Protein AF-A0A7U9RW96-F1 (afdb_monomer)

Solvent-accessible surface area (backbone atoms only — not comparable to full-atom values): 6595 Å² total; per-residue (Å²): 47,57,73,67,60,43,49,50,45,46,58,68,42,32,36,68,69,69,30,26,48,72,49,77,80,40,59,48,76,85,23,74,93,63,58,56,68,70,65,80,69,42,70,68,37,76,40,48,38,82,84,35,34,32,43,28,38,42,30,58,66,75,78,81,85,82,56,87,75,56,89,94,53,57,68,72,57,44,37,48,53,30,42,33,45,51,48,26,75,76,35,76,89,58,63,46,71,46,79,44,78,46,96,88,68,50,75,47,78,47,64,93

Secondary structure (DSSP, 8-state):
--HHHHIIIIIIIIITTTSSEEEEEEESTT-GGG--HHHHTSSSEEEE-TTSEEEEEEE-------S---TTS-HHHHHHHHHHHHHHHH-TTS---EEEE-TTS-EEEE--

Mean predicted aligned error: 4.28 Å

pLDDT: mean 88.79, std 8.29, range [64.12, 96.81]

Radius of gyration: 13.75 Å; Cα contacts (8 Å, |Δi|>4): 161; chains: 1; bounding box: 30×33×34 Å

Nearest PDB structures (foldseek):
  7xuz-assembly1_C  TM=4.238E-01  e=6.119E+00  Homo sapiens
  3p57-assembly1_D  TM=4.076E-01  e=6.955E+00  Homo sapiens

Foldseek 3Di:
DDPVVCCCPVVVPCVVVVQWAFDDKDQCVVQVVPPPPVQVPAADDFDDDPSRITGTGNHDQDDDQPDDDDPVDDPNVRSVQRSLVVCCVVPVPDWDWDWDADPVRDIDIDTD

Structure (mmCIF, N/CA/C/O backbone):
data_AF-A0A7U9RW96-F1
#
_entry.id   AF-A0A7U9RW96-F1
#
loop_
_atom_site.group_PDB
_atom_site.id
_atom_site.type_symbol
_atom_site.label_atom_id
_atom_site.label_alt_id
_atom_site.label_comp_id
_atom_site.label_asym_id
_atom_site.label_entity_id
_atom_site.label_seq_id
_atom_site.pdbx_PDB_ins_code
_atom_site.Cartn_x
_atom_site.Cartn_y
_atom_site.Cartn_z
_atom_site.occupancy
_atom_site.B_iso_or_equiv
_atom_site.auth_seq_id
_atom_site.auth_comp_id
_atom_site.auth_asym_id
_atom_site.auth_atom_id
_atom_site.pdbx_PDB_model_num
ATOM 1 N N . MET A 1 1 ? 0.395 -8.527 6.254 1.00 82.81 1 MET A N 1
ATOM 2 C CA . MET A 1 1 ? -0.044 -8.293 7.645 1.00 82.81 1 MET A CA 1
ATOM 3 C C . MET A 1 1 ? -0.717 -9.544 8.164 1.00 82.81 1 MET A C 1
ATOM 5 O O . MET A 1 1 ? -1.130 -10.379 7.361 1.00 82.81 1 MET A O 1
ATOM 9 N N . ASP A 1 2 ? -0.805 -9.680 9.482 1.00 82.12 2 ASP A N 1
ATOM 10 C CA . ASP A 1 2 ? -1.641 -10.697 10.109 1.00 82.12 2 ASP A CA 1
ATOM 11 C C . ASP A 1 2 ? -3.136 -10.323 10.007 1.00 82.12 2 ASP A C 1
ATOM 13 O O . ASP A 1 2 ? -3.513 -9.285 9.453 1.00 82.12 2 ASP A O 1
ATOM 17 N N . HIS A 1 3 ? -4.014 -11.193 10.506 1.00 78.38 3 HIS A N 1
ATOM 18 C CA . HIS A 1 3 ? -5.454 -10.982 10.374 1.00 78.38 3 HIS A CA 1
ATOM 19 C C . HIS A 1 3 ? -5.965 -9.801 11.217 1.00 78.38 3 HIS A C 1
ATOM 21 O O . HIS A 1 3 ? -6.862 -9.079 10.778 1.00 78.38 3 HIS A O 1
ATOM 27 N N . GLN A 1 4 ? -5.388 -9.579 12.401 1.00 82.31 4 GLN A N 1
ATOM 28 C CA . GLN A 1 4 ? -5.801 -8.494 13.290 1.00 82.31 4 GLN A CA 1
ATOM 29 C C . GLN A 1 4 ? -5.445 -7.126 12.695 1.00 82.31 4 GLN A C 1
ATOM 31 O O . GLN A 1 4 ? -6.324 -6.265 12.603 1.00 82.31 4 GLN A O 1
ATOM 36 N N . GLY A 1 5 ? -4.211 -6.954 12.207 1.00 83.62 5 GLY A N 1
ATOM 37 C CA . GLY A 1 5 ? -3.776 -5.730 11.534 1.00 83.62 5 GLY A CA 1
ATOM 38 C C . GLY A 1 5 ? -4.616 -5.427 10.292 1.00 83.62 5 GLY A C 1
ATOM 39 O O . GLY A 1 5 ? -4.979 -4.280 10.043 1.00 83.62 5 GLY A O 1
ATOM 40 N N . ILE A 1 6 ? -5.048 -6.458 9.557 1.00 86.38 6 ILE A N 1
ATOM 41 C CA . ILE A 1 6 ? -5.961 -6.287 8.417 1.00 86.38 6 ILE A CA 1
ATOM 42 C C . ILE A 1 6 ? -7.328 -5.771 8.841 1.00 86.38 6 ILE A C 1
ATOM 44 O O . ILE A 1 6 ? -7.840 -4.860 8.196 1.00 86.38 6 ILE A O 1
ATOM 48 N N . ILE A 1 7 ? -7.940 -6.333 9.885 1.00 85.00 7 ILE A N 1
ATOM 49 C CA . ILE A 1 7 ? -9.248 -5.855 10.355 1.00 85.00 7 ILE A CA 1
ATOM 50 C C . ILE A 1 7 ? -9.140 -4.385 10.761 1.00 85.00 7 ILE A C 1
ATOM 52 O O . ILE A 1 7 ? -9.980 -3.567 10.390 1.00 85.00 7 ILE A O 1
ATOM 56 N N . GLU A 1 8 ? -8.105 -4.024 11.511 1.00 88.06 8 GLU A N 1
ATOM 57 C CA . GLU A 1 8 ? -7.913 -2.643 11.943 1.00 88.06 8 GLU A CA 1
ATOM 58 C C . GLU A 1 8 ? -7.710 -1.704 10.757 1.00 88.06 8 GLU A C 1
ATOM 60 O O . GLU A 1 8 ? -8.383 -0.674 10.651 1.00 88.06 8 GLU A O 1
ATOM 65 N N . GLU A 1 9 ? -6.863 -2.097 9.818 1.00 90.81 9 GLU A N 1
ATOM 66 C CA . GLU A 1 9 ? -6.477 -1.226 8.728 1.00 90.81 9 GLU A CA 1
ATOM 67 C C . GLU A 1 9 ? -7.534 -1.138 7.623 1.00 90.81 9 GLU A C 1
ATOM 69 O O . GLU A 1 9 ? -7.887 -0.044 7.173 1.00 90.81 9 GLU A O 1
ATOM 74 N N . VAL A 1 10 ? -8.099 -2.269 7.204 1.00 92.38 10 VAL A N 1
ATOM 75 C CA . VAL A 1 10 ? -9.120 -2.316 6.153 1.00 92.38 10 VAL A CA 1
ATOM 76 C C . VAL A 1 10 ? -10.458 -1.822 6.682 1.00 92.38 10 VAL A C 1
ATOM 78 O O . VAL A 1 10 ? -11.057 -0.944 6.055 1.00 92.38 10 VAL A O 1
ATOM 81 N N . ASP A 1 11 ? -10.935 -2.333 7.820 1.00 89.56 11 ASP A N 1
ATOM 82 C CA . ASP A 1 11 ? -12.304 -2.051 8.262 1.00 89.56 11 ASP A CA 1
ATOM 83 C C . ASP A 1 11 ? -12.400 -0.705 8.969 1.00 89.56 11 ASP A C 1
ATOM 85 O O . ASP A 1 11 ? -13.294 0.094 8.672 1.00 89.56 11 ASP A O 1
ATOM 89 N N . LYS A 1 12 ? -11.477 -0.424 9.897 1.00 90.00 12 LYS A N 1
ATOM 90 C CA . LYS A 1 12 ? -11.589 0.764 10.754 1.00 90.00 12 LYS A CA 1
ATOM 91 C C . LYS A 1 12 ? -10.997 2.017 10.113 1.00 90.00 12 LYS A C 1
ATOM 93 O O . LYS A 1 12 ? -11.435 3.118 10.465 1.00 90.00 12 LYS A O 1
ATOM 98 N N . ARG A 1 13 ? -10.050 1.879 9.175 1.00 92.00 13 ARG A N 1
ATOM 99 C CA . ARG A 1 13 ? -9.384 3.014 8.516 1.00 92.00 13 ARG A CA 1
ATOM 100 C C . ARG A 1 13 ? -9.736 3.127 7.035 1.00 92.00 13 ARG A C 1
ATOM 102 O O . ARG A 1 13 ? -10.494 4.020 6.659 1.00 92.00 13 ARG A O 1
ATOM 109 N N . LEU A 1 14 ? -9.198 2.258 6.186 1.00 94.06 14 LEU A N 1
ATOM 110 C CA . LEU A 1 14 ? -9.235 2.430 4.732 1.00 94.06 14 LEU A CA 1
ATOM 111 C C . LEU A 1 14 ? -10.665 2.452 4.180 1.00 94.06 14 LEU A C 1
ATOM 113 O O . LEU A 1 14 ? -11.048 3.403 3.498 1.00 94.06 14 LEU A O 1
ATOM 117 N N . SER A 1 15 ? -11.483 1.456 4.520 1.00 93.12 15 SER A N 1
ATOM 118 C CA . SER A 1 15 ? -12.861 1.359 4.018 1.00 93.12 15 SER A CA 1
ATOM 119 C C . SER A 1 15 ? -13.753 2.443 4.616 1.00 93.12 15 SER A C 1
ATOM 121 O O . SER A 1 15 ? -14.521 3.083 3.896 1.00 93.12 15 SER A O 1
ATOM 123 N N . LYS A 1 16 ? -13.604 2.718 5.921 1.00 93.38 16 LYS A N 1
ATOM 124 C CA . LYS A 1 16 ? -14.356 3.768 6.627 1.00 93.38 16 LYS A CA 1
ATOM 125 C C . LYS A 1 16 ? -14.217 5.134 5.951 1.00 93.38 16 LYS A C 1
ATOM 127 O O . LYS A 1 16 ? -15.198 5.865 5.836 1.00 93.38 16 LYS A O 1
ATOM 132 N N . TYR A 1 17 ? -13.015 5.465 5.482 1.00 93.44 17 TYR A N 1
ATOM 133 C CA . TYR A 1 17 ? -12.729 6.733 4.808 1.00 93.44 17 TYR A CA 1
ATOM 134 C C . TYR A 1 17 ? -12.786 6.646 3.277 1.00 93.44 17 TYR A C 1
ATOM 136 O O . TYR A 1 17 ? -12.308 7.558 2.605 1.00 93.44 17 TYR A O 1
ATOM 144 N N . LYS A 1 18 ? -13.387 5.585 2.714 1.00 94.00 18 LYS A N 1
ATOM 145 C CA . LYS A 1 18 ? -13.543 5.386 1.260 1.00 94.00 18 LYS A CA 1
ATOM 146 C C . LYS A 1 18 ? -12.208 5.414 0.498 1.00 94.00 18 LYS A C 1
ATOM 148 O O . LYS A 1 18 ? -12.141 5.875 -0.637 1.00 94.00 18 LYS A O 1
ATOM 153 N N . ARG A 1 19 ? -11.140 4.932 1.138 1.00 94.94 19 ARG A N 1
ATOM 154 C CA . ARG A 1 19 ? -9.791 4.776 0.566 1.00 94.94 19 ARG A CA 1
ATOM 155 C C . ARG A 1 19 ? -9.502 3.362 0.085 1.00 94.94 19 ARG A C 1
ATOM 157 O O . ARG A 1 19 ? -8.401 3.101 -0.376 1.00 94.94 19 ARG A O 1
ATOM 164 N N . ALA A 1 20 ? -10.461 2.455 0.205 1.00 95.00 20 ALA A N 1
ATOM 165 C CA . ALA A 1 20 ? -10.393 1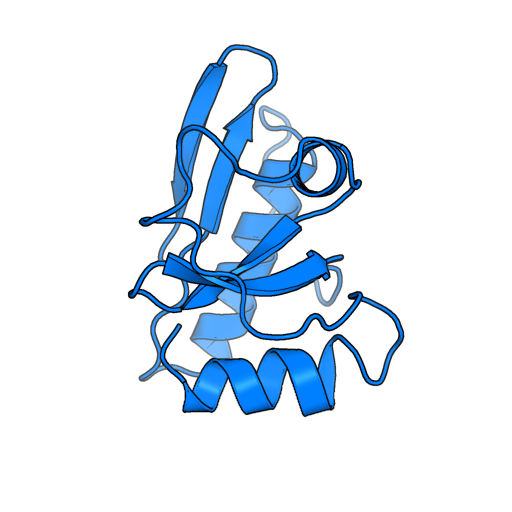.129 -0.378 1.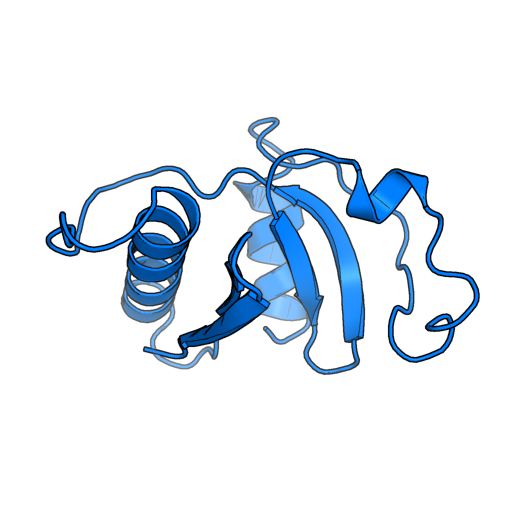00 95.00 20 ALA A CA 1
ATOM 166 C C . ALA A 1 20 ? -11.805 0.584 -0.600 1.00 95.00 20 ALA A C 1
ATOM 168 O O . ALA A 1 20 ? -12.738 0.942 0.127 1.00 95.00 20 ALA A O 1
ATOM 169 N N . PHE A 1 21 ? -11.941 -0.318 -1.568 1.00 92.62 21 PHE A N 1
ATOM 170 C CA . PHE A 1 21 ? -13.127 -1.148 -1.722 1.00 92.62 21 PHE A CA 1
ATOM 171 C C . PHE A 1 21 ? -12.891 -2.468 -0.995 1.00 92.62 21 PHE A C 1
ATOM 173 O O . PHE A 1 21 ? -12.100 -3.302 -1.441 1.00 92.62 21 PHE A O 1
ATOM 180 N N . LYS A 1 22 ? -13.568 -2.649 0.141 1.00 93.38 22 LYS A N 1
ATOM 181 C CA . LYS A 1 22 ? -13.576 -3.927 0.856 1.00 93.38 22 LYS A CA 1
ATOM 182 C C . LYS A 1 22 ? -14.237 -4.992 -0.015 1.00 93.38 22 LYS A C 1
ATOM 184 O O . LYS A 1 22 ? -15.293 -4.748 -0.598 1.00 93.38 22 LYS A O 1
ATOM 189 N N . VAL A 1 23 ? -13.629 -6.168 -0.066 1.00 90.12 23 VAL A N 1
ATOM 190 C CA . VAL A 1 23 ? -14.156 -7.332 -0.781 1.00 90.12 23 VAL A CA 1
ATOM 191 C C . VAL A 1 23 ? -14.362 -8.490 0.184 1.00 90.12 23 VAL A C 1
ATOM 193 O O . VAL A 1 23 ? -13.741 -8.556 1.247 1.00 90.12 23 VAL A O 1
ATOM 196 N N . GLU A 1 24 ? -15.232 -9.426 -0.189 1.00 87.06 24 GLU A N 1
ATOM 197 C CA . GLU A 1 24 ? -15.187 -10.750 0.424 1.00 87.06 24 GLU A CA 1
ATOM 198 C C . GLU A 1 24 ? -13.835 -11.400 0.126 1.00 87.06 24 GLU A C 1
ATOM 200 O O . GLU A 1 24 ? -13.263 -11.186 -0.940 1.00 87.06 24 GLU A O 1
ATOM 205 N N . LYS A 1 25 ? -13.322 -12.185 1.076 1.00 87.81 25 LYS A N 1
ATOM 206 C CA . LYS A 1 25 ? -11.988 -12.793 1.033 1.00 87.81 25 LYS A CA 1
ATOM 207 C C . LYS A 1 25 ? -11.702 -13.467 -0.320 1.00 87.81 25 LYS A C 1
ATOM 209 O O . LYS A 1 25 ? -12.311 -14.485 -0.650 1.00 87.81 25 LYS A O 1
ATOM 214 N N . ILE A 1 26 ? -10.709 -12.963 -1.056 1.00 87.81 26 ILE A N 1
ATOM 215 C CA . ILE A 1 26 ? -10.278 -13.528 -2.347 1.00 87.81 26 ILE A CA 1
ATOM 216 C C . ILE A 1 26 ? -8.921 -14.206 -2.173 1.00 87.81 26 ILE A C 1
ATOM 218 O O . ILE A 1 26 ? -7.918 -13.541 -1.941 1.00 87.81 26 ILE A O 1
ATOM 222 N N . SER A 1 27 ? -8.861 -15.532 -2.304 1.00 87.94 27 SER A N 1
ATOM 223 C CA . SER A 1 27 ? -7.584 -16.257 -2.275 1.00 87.94 27 SER A CA 1
ATOM 224 C C . SER A 1 27 ? -6.837 -16.062 -3.598 1.00 87.94 27 SER A C 1
ATOM 226 O O . SER A 1 27 ? -7.238 -16.624 -4.617 1.00 87.94 27 SER A O 1
ATOM 228 N N . LEU A 1 28 ? -5.766 -15.264 -3.582 1.00 81.62 28 LEU A N 1
ATOM 229 C CA . LEU A 1 28 ? -4.939 -14.977 -4.760 1.00 81.62 28 LEU A CA 1
ATOM 230 C C . LEU A 1 28 ? -4.040 -16.169 -5.108 1.00 81.62 28 LEU A C 1
ATOM 232 O O . LEU A 1 28 ? -3.928 -16.540 -6.272 1.00 81.62 28 LEU A O 1
ATOM 236 N N . ALA A 1 29 ? -3.468 -16.827 -4.094 1.00 74.12 29 ALA A N 1
ATOM 237 C CA . ALA A 1 29 ? -2.548 -17.952 -4.278 1.00 74.12 29 ALA A CA 1
ATOM 238 C C . ALA A 1 29 ? -3.190 -19.166 -4.975 1.00 74.12 29 ALA A C 1
ATOM 240 O O . ALA A 1 29 ? -2.517 -19.906 -5.684 1.00 74.12 29 ALA A O 1
ATOM 241 N N . ARG A 1 30 ? -4.499 -19.377 -4.792 1.00 69.31 30 ARG A N 1
ATOM 242 C CA . ARG A 1 30 ? -5.239 -20.509 -5.380 1.00 69.31 30 ARG A CA 1
ATOM 243 C C . ARG A 1 30 ? -5.892 -20.189 -6.721 1.00 69.31 30 ARG A C 1
ATOM 245 O O . ARG A 1 30 ? -6.516 -21.066 -7.306 1.00 69.31 30 ARG A O 1
ATOM 252 N N . LYS A 1 31 ? -5.794 -18.941 -7.179 1.00 66.88 31 LYS A N 1
ATOM 253 C CA . LYS A 1 31 ? -6.452 -18.456 -8.393 1.00 66.88 31 LYS A CA 1
ATOM 254 C C . LYS A 1 31 ? -5.464 -17.819 -9.360 1.00 66.88 31 LYS A C 1
ATOM 256 O O . LYS A 1 31 ? -5.877 -16.952 -10.102 1.00 66.88 31 LYS A O 1
ATOM 261 N N . VAL A 1 32 ? -4.186 -18.199 -9.373 1.00 65.75 32 VAL A N 1
ATOM 262 C CA . VAL A 1 32 ? -3.179 -17.547 -10.239 1.00 65.75 32 VAL A CA 1
ATOM 263 C C . VAL A 1 32 ? -3.623 -17.492 -11.710 1.00 65.75 32 VAL A C 1
ATOM 265 O O . VAL A 1 32 ? -3.485 -16.445 -12.337 1.00 65.75 32 VAL A O 1
ATOM 268 N N . ASP A 1 33 ? -4.257 -18.555 -12.211 1.00 67.00 33 ASP A N 1
ATOM 269 C CA . ASP A 1 33 ? -4.765 -18.625 -13.592 1.00 67.00 33 ASP A CA 1
ATOM 270 C C . ASP A 1 33 ? -6.107 -17.894 -13.804 1.00 67.00 33 ASP A C 1
ATOM 272 O O . ASP A 1 33 ? -6.469 -17.562 -14.930 1.00 67.00 33 ASP A O 1
ATOM 276 N N . ASP A 1 34 ? -6.821 -17.603 -12.715 1.00 67.19 34 ASP A N 1
ATOM 277 C CA . ASP A 1 34 ? -8.205 -17.113 -12.681 1.00 67.19 34 ASP A CA 1
ATOM 278 C C . ASP A 1 34 ? -8.362 -15.870 -11.788 1.00 67.19 34 ASP A C 1
ATOM 280 O O . ASP A 1 34 ? -9.460 -15.575 -11.297 1.00 67.19 34 ASP A O 1
ATOM 284 N N . ILE A 1 35 ? -7.277 -15.117 -11.542 1.00 67.62 35 ILE A N 1
ATOM 285 C CA . ILE A 1 35 ? -7.378 -13.830 -10.853 1.00 67.62 35 ILE A CA 1
ATOM 286 C C . ILE A 1 35 ? -8.312 -13.006 -11.731 1.00 67.62 35 ILE A C 1
ATOM 288 O O . ILE A 1 35 ? -7.979 -12.772 -12.899 1.00 67.62 35 ILE A O 1
ATOM 292 N N . PRO A 1 36 ? -9.486 -12.584 -11.222 1.00 64.12 36 PRO A N 1
ATOM 293 C CA . PRO A 1 36 ? -10.429 -11.855 -12.043 1.00 64.12 36 PRO A CA 1
ATOM 294 C C . PRO A 1 36 ? -9.693 -10.671 -12.657 1.00 64.12 36 PRO A C 1
ATOM 296 O O . PRO A 1 36 ? -9.174 -9.833 -11.922 1.00 64.12 36 PRO A O 1
ATOM 299 N N . LYS A 1 37 ? -9.620 -10.610 -13.994 1.00 66.44 37 LYS A N 1
ATOM 300 C CA . LYS A 1 37 ? -8.881 -9.551 -14.706 1.00 66.44 37 LYS A CA 1
ATOM 301 C C . LYS A 1 37 ? -9.283 -8.155 -14.220 1.00 66.44 37 LYS A C 1
ATOM 303 O O . LYS A 1 37 ? -8.458 -7.255 -14.190 1.00 66.44 37 LYS A O 1
ATOM 308 N N . GLY A 1 38 ? -10.526 -8.013 -13.755 1.00 68.62 38 GLY A N 1
ATOM 309 C CA . GLY A 1 38 ? -11.030 -6.800 -13.118 1.00 68.62 38 GLY A CA 1
ATOM 310 C C . GLY A 1 38 ? -10.244 -6.344 -11.880 1.00 68.62 38 GLY A C 1
ATOM 311 O O . GLY A 1 38 ? -10.121 -5.148 -11.673 1.00 68.62 38 GLY A O 1
ATOM 312 N N . ILE A 1 39 ? -9.678 -7.247 -11.071 1.00 74.94 39 ILE A N 1
ATOM 313 C CA . ILE A 1 39 ? -8.929 -6.891 -9.850 1.00 74.94 39 ILE A CA 1
ATOM 314 C C . ILE A 1 39 ? -7.605 -6.213 -10.194 1.00 74.94 39 ILE A C 1
ATOM 316 O O . ILE A 1 39 ? -7.257 -5.206 -9.585 1.00 74.94 39 ILE A O 1
ATOM 320 N N . ILE A 1 40 ? -6.880 -6.749 -11.177 1.00 70.94 40 ILE A N 1
ATOM 321 C CA . ILE A 1 40 ? -5.579 -6.208 -11.598 1.00 70.94 40 ILE A CA 1
ATOM 322 C C . ILE A 1 40 ? -5.709 -4.911 -12.406 1.00 70.94 40 ILE A C 1
ATOM 324 O O . ILE A 1 40 ? -4.730 -4.189 -12.548 1.00 70.94 40 ILE A O 1
ATOM 328 N N . THR A 1 41 ? -6.902 -4.604 -12.929 1.00 80.12 41 THR A N 1
ATOM 329 C CA . THR A 1 41 ? -7.180 -3.356 -13.659 1.00 80.12 41 THR A CA 1
ATOM 330 C C . THR A 1 41 ? -7.659 -2.214 -12.764 1.00 80.12 41 THR A C 1
ATOM 332 O O . THR A 1 41 ? -7.879 -1.116 -13.264 1.00 80.12 41 THR A O 1
ATOM 335 N N . ILE A 1 42 ? -7.880 -2.456 -11.467 1.00 85.56 42 ILE A N 1
ATOM 336 C CA . ILE A 1 42 ? -8.286 -1.404 -10.530 1.00 85.56 42 ILE A CA 1
ATOM 337 C C . ILE A 1 42 ? -7.060 -0.580 -10.132 1.00 85.56 42 ILE A C 1
ATOM 339 O O . ILE A 1 42 ? -6.063 -1.122 -9.654 1.00 85.56 42 ILE A O 1
ATOM 343 N N . ASP A 1 43 ? -7.171 0.739 -10.269 1.00 88.94 43 ASP A N 1
ATOM 344 C CA . ASP A 1 43 ? -6.149 1.676 -9.811 1.00 88.94 43 ASP A CA 1
ATOM 345 C C . ASP A 1 43 ? -5.948 1.608 -8.295 1.00 88.94 43 ASP A C 1
ATOM 347 O O . ASP A 1 43 ? -6.904 1.548 -7.524 1.00 88.94 43 ASP A O 1
ATOM 351 N N . GLY A 1 44 ? -4.692 1.697 -7.860 1.00 91.56 44 GLY A N 1
ATOM 352 C CA . GLY A 1 44 ? -4.306 1.648 -6.451 1.00 91.56 44 GLY A CA 1
ATOM 353 C C . GLY A 1 44 ? -3.559 0.363 -6.110 1.00 91.56 44 GLY A C 1
ATOM 354 O O . GLY A 1 44 ? -2.785 -0.152 -6.919 1.00 91.56 44 GLY A O 1
ATOM 355 N N . ALA A 1 45 ? -3.741 -0.116 -4.882 1.00 92.50 45 ALA A N 1
ATOM 356 C CA . ALA A 1 45 ? -3.099 -1.321 -4.372 1.00 92.50 45 ALA A CA 1
ATOM 357 C C . ALA A 1 45 ? -4.116 -2.396 -3.962 1.00 92.50 45 ALA A C 1
ATOM 359 O O . ALA A 1 45 ? -5.304 -2.130 -3.757 1.00 92.50 45 ALA A O 1
ATOM 360 N N . LEU A 1 46 ? -3.619 -3.622 -3.812 1.00 92.38 46 LEU A N 1
ATOM 361 C CA . LEU A 1 46 ? -4.325 -4.720 -3.161 1.00 92.38 46 LEU A CA 1
ATOM 362 C C . LEU A 1 46 ? -3.852 -4.819 -1.712 1.00 92.38 46 LEU A C 1
ATOM 364 O O . LEU A 1 46 ? -2.667 -4.635 -1.436 1.00 92.38 46 LEU A O 1
ATOM 368 N N . PHE A 1 47 ? -4.767 -5.137 -0.801 1.00 92.75 47 PHE A N 1
ATOM 369 C CA . PHE A 1 47 ? -4.446 -5.375 0.604 1.00 92.75 47 PHE A CA 1
ATOM 370 C C . PHE A 1 47 ? -4.695 -6.838 0.962 1.00 92.75 47 PHE A C 1
ATOM 372 O O . PHE A 1 47 ? -5.811 -7.335 0.768 1.00 92.75 47 PHE A O 1
ATOM 379 N N . SER A 1 48 ? -3.672 -7.531 1.467 1.00 91.12 48 SER A N 1
ATOM 380 C CA . SER A 1 48 ? -3.728 -8.971 1.735 1.00 91.12 48 SER A CA 1
ATOM 381 C C . SER A 1 48 ? -3.006 -9.399 3.013 1.00 91.12 48 SER A C 1
ATOM 383 O O . SER A 1 48 ? -2.118 -8.706 3.521 1.00 91.12 48 SER A O 1
ATOM 385 N N . ASP A 1 49 ? -3.371 -10.584 3.506 1.00 91.69 49 ASP A N 1
ATOM 386 C CA . ASP A 1 49 ? -2.582 -11.302 4.512 1.00 91.69 49 ASP A CA 1
ATOM 387 C C . ASP A 1 49 ? -1.378 -12.018 3.891 1.00 91.69 49 ASP A C 1
ATOM 389 O O . ASP A 1 49 ? -1.181 -12.028 2.670 1.00 91.69 49 ASP A O 1
ATOM 393 N N . PHE A 1 50 ? -0.548 -12.597 4.758 1.00 89.75 50 PHE A N 1
ATOM 394 C CA . PHE A 1 50 ? 0.607 -13.398 4.354 1.00 89.75 50 PHE A CA 1
ATOM 395 C C . PHE A 1 50 ? 0.233 -14.763 3.757 1.00 89.75 50 PHE A C 1
ATOM 397 O O . PHE A 1 50 ? 1.053 -15.359 3.067 1.00 89.75 50 PHE A O 1
ATOM 404 N N . ASP A 1 51 ? -1.013 -15.211 3.930 1.00 88.81 51 ASP A N 1
ATOM 405 C CA . ASP A 1 51 ? -1.552 -16.422 3.299 1.00 88.81 51 ASP A CA 1
ATOM 406 C C . ASP A 1 51 ? -2.062 -16.161 1.865 1.00 88.81 51 ASP A C 1
ATOM 408 O O . ASP A 1 51 ? -2.631 -17.045 1.216 1.00 88.81 51 ASP A O 1
ATOM 412 N N . GLY A 1 52 ? -1.889 -14.937 1.352 1.00 86.81 52 GLY A N 1
ATOM 413 C CA . GLY A 1 52 ? -2.287 -14.551 0.001 1.00 86.81 52 GLY A CA 1
ATOM 414 C C . GLY A 1 52 ? -3.792 -14.339 -0.159 1.00 86.81 52 GLY A C 1
ATOM 415 O O . GLY A 1 52 ? -4.316 -14.455 -1.270 1.00 86.81 52 GLY A O 1
ATOM 416 N N . ASN A 1 53 ? -4.513 -14.043 0.921 1.00 89.81 53 ASN A N 1
ATOM 417 C CA . ASN A 1 53 ? -5.917 -13.665 0.854 1.00 89.81 53 ASN A CA 1
ATOM 418 C C . ASN A 1 53 ? -6.053 -12.148 0.786 1.00 89.81 53 ASN A C 1
ATOM 420 O O . ASN A 1 53 ? -5.574 -11.431 1.659 1.00 89.81 53 ASN A O 1
ATOM 424 N N . CYS A 1 54 ? -6.728 -11.662 -0.249 1.00 91.12 54 CYS A N 1
ATOM 425 C CA . CYS A 1 54 ? -7.036 -10.256 -0.445 1.00 91.12 54 CYS A CA 1
ATOM 426 C C . CYS A 1 54 ? -8.350 -9.884 0.252 1.00 91.12 54 CYS A C 1
ATOM 428 O O . CYS A 1 54 ? -9.344 -10.608 0.145 1.00 91.12 54 CYS A O 1
ATOM 430 N N . TYR A 1 55 ? -8.337 -8.745 0.943 1.00 93.31 55 TYR A N 1
ATOM 431 C CA . TYR A 1 55 ? -9.466 -8.210 1.714 1.00 93.31 55 TYR A CA 1
ATOM 432 C C . TYR A 1 55 ? -9.947 -6.854 1.194 1.00 93.31 55 TYR A C 1
ATOM 434 O O . TYR A 1 55 ? -11.074 -6.444 1.473 1.00 93.31 55 TYR A O 1
ATOM 442 N N . ALA A 1 56 ? -9.111 -6.153 0.427 1.00 93.81 56 ALA A N 1
ATOM 443 C CA . ALA A 1 56 ? -9.479 -4.893 -0.192 1.00 93.81 56 ALA A CA 1
ATOM 444 C C . ALA A 1 56 ? -8.726 -4.655 -1.501 1.00 93.81 56 ALA A C 1
ATOM 446 O O . ALA A 1 56 ? -7.561 -5.033 -1.647 1.00 93.81 56 ALA A O 1
ATOM 447 N N . VAL A 1 57 ? -9.403 -3.983 -2.428 1.00 93.25 57 VAL A N 1
ATOM 448 C CA . VAL A 1 57 ? -8.881 -3.586 -3.738 1.00 93.25 57 VAL A CA 1
ATOM 449 C C . VAL A 1 57 ? -9.000 -2.076 -3.915 1.00 93.25 57 VAL A C 1
ATOM 451 O O . VA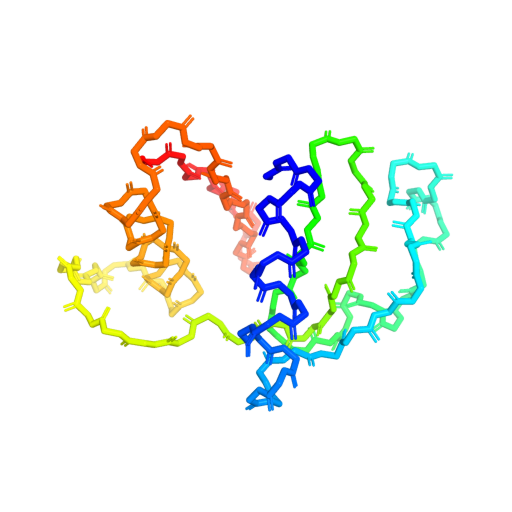L A 1 57 ? -9.768 -1.413 -3.210 1.00 93.25 57 VAL A O 1
ATOM 454 N N . GLY A 1 58 ? -8.233 -1.524 -4.852 1.00 92.88 58 GLY A N 1
ATOM 455 C CA . GLY A 1 58 ? -8.213 -0.084 -5.111 1.00 92.88 58 GLY A CA 1
ATOM 456 C C . GLY A 1 58 ? -7.788 0.736 -3.901 1.00 92.88 58 GLY A C 1
ATOM 457 O O . GLY A 1 58 ? -8.346 1.793 -3.616 1.00 92.88 58 GLY A O 1
ATOM 458 N N . VAL A 1 59 ? -6.844 0.195 -3.133 1.00 94.81 59 VAL A N 1
ATOM 459 C CA . VAL A 1 59 ? -6.390 0.790 -1.885 1.00 94.81 59 VAL A CA 1
ATOM 460 C C . VAL A 1 59 ? -5.519 1.997 -2.201 1.00 94.81 59 VAL A C 1
ATOM 462 O O . VAL A 1 59 ? -4.510 1.895 -2.901 1.00 94.81 59 VAL A O 1
ATOM 465 N N . ILE A 1 60 ? -5.897 3.137 -1.638 1.00 94.62 60 ILE A N 1
ATOM 466 C CA . ILE A 1 60 ? -5.152 4.386 -1.689 1.00 94.62 60 ILE A CA 1
ATOM 467 C C . ILE A 1 60 ? -4.438 4.541 -0.351 1.00 94.62 60 ILE A C 1
ATOM 469 O O . ILE A 1 60 ? -5.047 4.834 0.677 1.00 94.62 60 ILE A O 1
ATOM 473 N N . VAL A 1 61 ? -3.126 4.334 -0.374 1.00 89.31 61 VAL A N 1
ATOM 474 C CA . VAL A 1 61 ? -2.247 4.536 0.781 1.00 89.31 61 VAL A CA 1
ATOM 475 C C . VAL A 1 61 ? -1.686 5.959 0.776 1.00 89.31 61 VAL A C 1
ATOM 477 O O . VAL A 1 61 ? -0.502 6.189 0.539 1.00 89.31 61 VAL A O 1
ATOM 480 N N . ASP A 1 62 ? -2.562 6.940 0.986 1.00 78.75 62 ASP A N 1
ATOM 481 C CA . ASP A 1 62 ? -2.166 8.326 1.229 1.00 78.75 62 ASP A CA 1
ATOM 482 C C . ASP A 1 62 ? -2.139 8.652 2.730 1.00 78.75 62 ASP A C 1
ATOM 484 O O . ASP A 1 62 ? -2.645 7.904 3.571 1.00 78.75 62 ASP A O 1
ATOM 488 N N . GLY A 1 63 ? -1.476 9.751 3.092 1.00 78.75 63 GLY A N 1
ATOM 489 C CA . GLY A 1 63 ? -1.368 10.157 4.488 1.00 78.75 63 GLY A CA 1
ATOM 490 C C . GLY A 1 63 ? -0.167 11.040 4.788 1.00 78.75 63 GLY A C 1
ATOM 491 O O . GLY A 1 63 ? 0.363 11.740 3.925 1.00 78.75 63 GLY A O 1
ATOM 492 N N . LYS A 1 64 ? 0.245 11.010 6.057 1.00 90.50 64 LYS A N 1
ATOM 493 C CA . LYS A 1 64 ? 1.351 11.810 6.582 1.00 90.50 64 LYS A CA 1
ATOM 494 C C . LYS A 1 64 ? 2.663 11.411 5.909 1.00 90.50 64 LYS A C 1
ATOM 496 O O . LYS A 1 64 ? 3.043 10.244 5.941 1.00 90.50 64 LYS A O 1
ATOM 501 N N . ILE A 1 65 ? 3.368 12.393 5.358 1.00 95.44 65 ILE A N 1
ATOM 502 C CA . ILE A 1 65 ? 4.718 12.205 4.828 1.00 95.44 65 ILE A CA 1
ATOM 503 C C . ILE A 1 65 ? 5.679 12.132 6.015 1.00 95.44 65 ILE A C 1
ATOM 505 O O . ILE A 1 65 ? 5.809 13.092 6.774 1.00 95.44 65 ILE A O 1
ATOM 509 N N . ILE A 1 66 ? 6.321 10.982 6.185 1.00 95.81 66 ILE A N 1
ATOM 510 C CA . ILE A 1 66 ? 7.310 10.729 7.239 1.00 95.81 66 ILE A CA 1
ATOM 511 C C . ILE A 1 66 ? 8.655 10.249 6.685 1.00 95.81 66 ILE A C 1
ATOM 513 O O . ILE A 1 66 ? 9.652 10.270 7.400 1.00 95.81 66 ILE A O 1
ATOM 517 N N . VAL A 1 67 ? 8.697 9.858 5.409 1.00 94.88 67 VAL A N 1
ATOM 518 C CA . VAL A 1 67 ? 9.921 9.487 4.698 1.00 94.88 67 VAL A CA 1
ATOM 519 C C . VAL A 1 67 ? 10.163 10.473 3.561 1.00 94.88 67 VAL A C 1
ATOM 521 O O . VAL A 1 67 ? 9.234 10.885 2.865 1.00 94.88 67 VAL A O 1
ATOM 524 N N . LYS A 1 68 ? 11.430 10.846 3.346 1.00 96.44 68 LYS A N 1
ATOM 525 C CA . LYS A 1 68 ? 11.833 11.632 2.176 1.00 96.44 68 LYS A CA 1
ATOM 526 C C . LYS A 1 68 ? 11.588 10.820 0.898 1.00 96.44 68 LYS A C 1
ATOM 528 O O . LYS A 1 68 ? 12.069 9.693 0.783 1.00 96.44 68 LYS A O 1
ATOM 533 N N . GLY A 1 69 ? 10.873 11.411 -0.057 1.00 94.62 69 GLY A N 1
ATOM 534 C CA . GLY A 1 69 ? 10.669 10.816 -1.376 1.00 94.62 69 GLY A CA 1
ATOM 535 C C . GLY A 1 69 ? 11.963 10.732 -2.189 1.00 94.62 69 GLY A C 1
ATOM 536 O O . GLY A 1 69 ? 12.871 11.551 -2.028 1.00 94.62 69 GLY A O 1
ATOM 537 N N . ASP A 1 70 ? 12.023 9.747 -3.077 1.00 95.00 70 ASP A N 1
ATOM 538 C CA . ASP A 1 70 ? 13.095 9.561 -4.049 1.00 95.00 70 ASP A CA 1
ATOM 539 C C . ASP A 1 70 ? 12.601 9.984 -5.438 1.00 95.00 70 ASP A C 1
ATOM 541 O O . ASP A 1 70 ? 11.680 9.376 -5.989 1.00 95.00 70 ASP A O 1
ATOM 545 N N . SER A 1 71 ? 13.200 11.039 -5.999 1.00 95.25 71 SER A N 1
ATOM 546 C CA . SER A 1 71 ? 12.841 11.566 -7.321 1.00 95.25 71 SER A CA 1
ATOM 547 C C . SER A 1 71 ? 13.280 10.664 -8.475 1.00 95.25 71 SER A C 1
ATOM 549 O O . SER A 1 71 ? 12.790 10.835 -9.585 1.00 95.25 71 SER A O 1
ATOM 551 N N . GLY A 1 72 ? 14.176 9.700 -8.236 1.00 94.50 72 GLY A N 1
ATOM 552 C CA . GLY A 1 72 ? 14.504 8.646 -9.198 1.00 94.50 72 GLY A CA 1
ATOM 553 C C . GLY A 1 72 ? 13.457 7.529 -9.250 1.00 94.50 72 GLY A C 1
ATOM 554 O O . GLY A 1 72 ? 13.631 6.560 -9.987 1.00 94.50 72 GLY A O 1
ATOM 555 N N . ARG A 1 73 ? 12.384 7.619 -8.450 1.00 94.44 73 ARG A N 1
ATOM 556 C CA . ARG A 1 73 ? 11.367 6.575 -8.292 1.00 94.44 73 ARG A CA 1
ATOM 557 C C . ARG A 1 73 ? 9.961 7.124 -8.521 1.00 94.44 73 ARG A C 1
ATOM 559 O O . ARG A 1 73 ? 9.666 8.285 -8.253 1.00 94.44 73 ARG A O 1
ATOM 566 N N . GLY A 1 74 ? 9.066 6.252 -8.984 1.00 93.50 74 GLY A N 1
ATOM 567 C CA . GLY A 1 74 ? 7.675 6.607 -9.265 1.00 93.50 74 GLY A CA 1
ATOM 568 C C . GLY A 1 74 ? 6.808 6.807 -8.016 1.00 93.50 74 GLY A C 1
ATOM 569 O O . GLY A 1 74 ? 7.174 6.433 -6.897 1.00 93.50 74 GLY A O 1
ATOM 570 N N . ALA A 1 75 ? 5.606 7.351 -8.226 1.00 92.62 75 ALA A N 1
ATOM 571 C CA . ALA A 1 75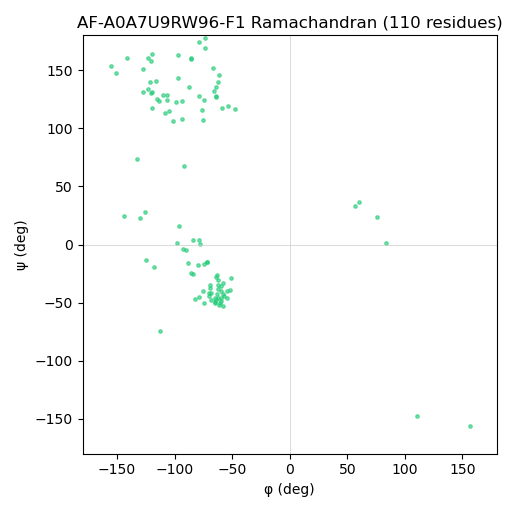 ? 4.634 7.617 -7.163 1.00 92.62 75 ALA A CA 1
ATOM 572 C C . ALA A 1 75 ? 4.262 6.351 -6.371 1.00 92.62 75 ALA A C 1
ATOM 574 O O . ALA A 1 75 ? 4.293 6.378 -5.146 1.00 92.62 75 ALA A O 1
ATOM 575 N N . ARG A 1 76 ? 4.015 5.218 -7.052 1.00 93.38 76 ARG A N 1
ATOM 576 C CA . ARG A 1 76 ? 3.678 3.931 -6.410 1.00 93.38 76 ARG A CA 1
ATOM 577 C C . ARG A 1 76 ? 4.724 3.512 -5.374 1.00 93.38 76 ARG A C 1
ATOM 579 O O . ARG A 1 76 ? 4.369 3.151 -4.257 1.00 93.38 76 ARG A O 1
ATOM 586 N N . TYR A 1 77 ? 6.006 3.611 -5.732 1.00 95.12 77 TYR A N 1
ATOM 587 C CA . TYR A 1 77 ? 7.109 3.291 -4.829 1.00 95.12 77 TYR A CA 1
ATOM 588 C C . TYR A 1 77 ? 7.157 4.246 -3.633 1.00 95.12 77 TYR A C 1
ATOM 590 O O . TYR A 1 77 ? 7.205 3.795 -2.492 1.00 95.12 77 TYR A O 1
ATOM 598 N N . ASN A 1 78 ? 7.109 5.556 -3.885 1.00 95.38 78 ASN A N 1
ATOM 599 C CA . ASN A 1 78 ? 7.197 6.562 -2.827 1.00 95.38 78 ASN A CA 1
ATOM 600 C C . ASN A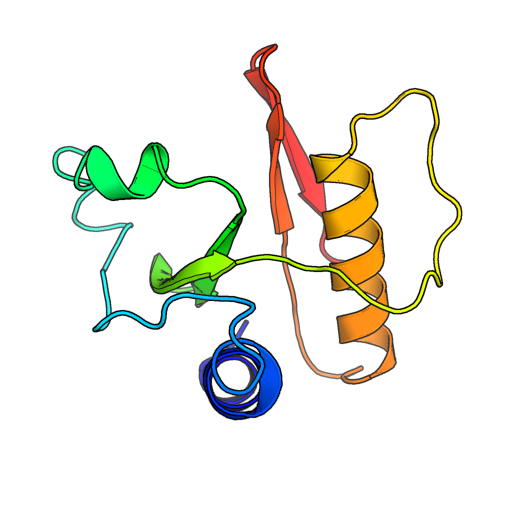 1 78 ? 6.018 6.477 -1.839 1.00 95.38 78 ASN A C 1
ATOM 602 O O . ASN A 1 78 ? 6.234 6.526 -0.628 1.00 95.38 78 ASN A O 1
ATOM 606 N N . SER A 1 79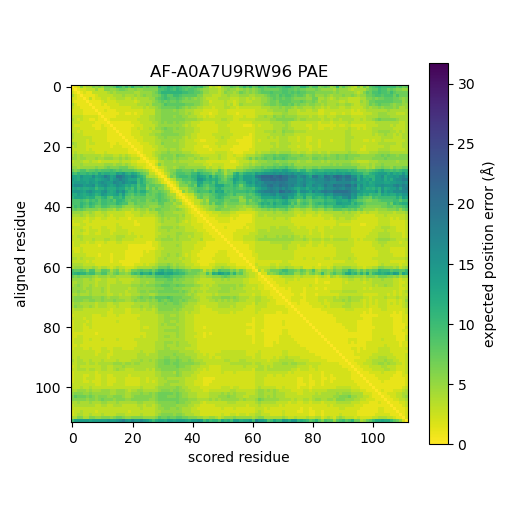 ? 4.791 6.282 -2.333 1.00 95.00 79 SER A N 1
ATOM 607 C CA . SER A 1 79 ? 3.596 6.119 -1.498 1.00 95.00 79 SER A CA 1
ATOM 608 C C . SER A 1 79 ? 3.662 4.859 -0.640 1.00 95.00 79 SER A C 1
ATOM 610 O O . SER A 1 79 ? 3.442 4.938 0.567 1.00 95.00 79 SER A O 1
ATOM 612 N N . LEU A 1 80 ? 4.010 3.709 -1.230 1.00 95.69 80 LEU A N 1
ATOM 613 C CA . LEU A 1 80 ? 4.077 2.449 -0.488 1.00 95.69 80 LEU A CA 1
ATOM 614 C C . LEU A 1 80 ? 5.234 2.427 0.511 1.00 95.69 80 LEU A C 1
ATOM 616 O O . LEU A 1 80 ? 5.038 1.957 1.625 1.00 95.69 80 LEU A O 1
ATOM 620 N N . LYS A 1 81 ? 6.394 3.005 0.172 1.00 95.75 81 LYS A N 1
ATOM 621 C CA . LYS A 1 81 ? 7.495 3.169 1.129 1.00 95.75 81 LYS A CA 1
ATOM 622 C C . LYS A 1 81 ? 7.049 3.980 2.343 1.00 95.75 81 LYS A C 1
ATOM 624 O O . LYS A 1 81 ? 7.173 3.516 3.468 1.00 95.75 81 LYS A O 1
ATOM 629 N N . ASN A 1 82 ? 6.480 5.164 2.113 1.00 96.25 82 ASN A N 1
ATOM 630 C CA . ASN A 1 82 ? 6.001 6.017 3.196 1.00 96.25 82 ASN A CA 1
ATOM 631 C C . ASN A 1 82 ? 4.924 5.323 4.043 1.00 96.25 82 ASN A C 1
ATOM 633 O O . ASN A 1 82 ? 4.919 5.460 5.263 1.00 96.25 82 ASN A O 1
ATOM 637 N N . TYR A 1 83 ? 4.023 4.580 3.399 1.00 95.44 83 TYR A N 1
ATOM 638 C CA . TYR A 1 83 ? 2.971 3.836 4.075 1.00 95.44 83 TYR A CA 1
ATOM 639 C C . TYR A 1 83 ? 3.512 2.719 4.975 1.00 95.44 83 TYR A C 1
ATOM 641 O O . TYR A 1 83 ? 3.134 2.671 6.142 1.00 95.44 83 TYR A O 1
ATOM 649 N N . VAL A 1 84 ? 4.411 1.866 4.467 1.00 95.06 84 VAL A N 1
ATOM 650 C CA . VAL A 1 84 ? 5.004 0.764 5.246 1.00 95.06 84 VAL A CA 1
ATOM 651 C C . VAL A 1 84 ? 5.746 1.313 6.463 1.00 95.06 84 VAL A C 1
ATOM 653 O O . VAL A 1 84 ? 5.462 0.889 7.579 1.00 95.06 84 VAL A O 1
ATOM 656 N N . THR A 1 85 ? 6.594 2.332 6.281 1.00 95.44 85 THR A N 1
ATOM 657 C CA . THR A 1 85 ? 7.309 2.961 7.401 1.00 95.44 85 THR A CA 1
ATOM 658 C C . THR A 1 85 ? 6.339 3.600 8.406 1.00 95.44 85 THR A C 1
ATOM 660 O O . THR A 1 85 ? 6.556 3.533 9.615 1.00 95.44 85 THR A O 1
ATOM 663 N N . LEU A 1 86 ? 5.245 4.222 7.942 1.00 94.38 86 LEU A N 1
ATOM 664 C CA . LEU A 1 86 ? 4.258 4.840 8.836 1.00 94.38 86 LEU A CA 1
ATOM 665 C C . LEU A 1 86 ? 3.509 3.782 9.641 1.00 94.38 86 LEU A C 1
ATOM 667 O O . LEU A 1 86 ? 3.289 3.973 10.836 1.00 94.38 86 LEU A O 1
ATOM 671 N N . TYR A 1 87 ? 3.144 2.678 8.992 1.00 92.81 87 TYR A N 1
ATOM 672 C CA . TYR A 1 87 ? 2.520 1.541 9.646 1.00 92.81 87 TYR A CA 1
ATOM 673 C C . TYR A 1 87 ? 3.453 0.971 10.718 1.00 92.81 87 TYR A C 1
ATOM 675 O O . TYR A 1 87 ? 3.046 0.874 11.872 1.00 92.81 87 TYR A O 1
ATOM 683 N N . LYS A 1 88 ? 4.723 0.704 10.386 1.00 93.00 88 LYS A N 1
ATOM 684 C CA . LYS A 1 88 ? 5.708 0.173 11.337 1.00 93.00 88 LYS A CA 1
ATOM 685 C C . LYS A 1 88 ? 5.908 1.070 12.556 1.00 93.00 88 LYS A C 1
ATOM 687 O O . LYS A 1 88 ? 5.943 0.582 13.680 1.00 93.00 88 LYS A O 1
ATOM 692 N N . ASN A 1 89 ? 5.979 2.385 12.350 1.00 93.56 89 ASN A N 1
ATOM 693 C CA . ASN A 1 89 ? 6.112 3.345 13.447 1.00 93.56 89 ASN A CA 1
ATOM 694 C C . ASN A 1 89 ? 4.914 3.325 14.409 1.00 93.56 89 ASN A C 1
ATOM 696 O O . ASN A 1 89 ? 5.091 3.546 15.605 1.00 93.56 89 ASN A O 1
ATOM 700 N N . ASN A 1 90 ? 3.705 3.085 13.898 1.00 91.31 90 ASN A N 1
ATOM 701 C CA . ASN A 1 90 ? 2.491 3.009 14.714 1.00 91.31 90 ASN A CA 1
ATOM 702 C C . ASN A 1 90 ? 2.282 1.615 15.329 1.00 91.31 90 ASN A C 1
ATOM 704 O O . ASN A 1 90 ? 1.642 1.505 16.372 1.00 91.31 90 ASN A O 1
ATOM 708 N N . HIS A 1 91 ? 2.833 0.576 14.696 1.00 91.31 91 HIS A N 1
ATOM 709 C CA . HIS A 1 91 ? 2.679 -0.829 15.067 1.00 91.31 91 HIS A CA 1
ATOM 710 C C . HIS A 1 91 ? 4.052 -1.539 15.090 1.00 91.31 91 HIS A C 1
ATOM 712 O O . HIS A 1 91 ? 4.358 -2.322 14.188 1.00 91.31 91 HIS A O 1
ATOM 718 N N . PRO A 1 92 ? 4.910 -1.279 16.100 1.00 92.12 92 PRO A N 1
ATOM 719 C CA . PRO A 1 92 ? 6.299 -1.756 16.109 1.00 92.12 92 PRO A CA 1
ATOM 720 C C . PRO A 1 92 ? 6.457 -3.280 16.123 1.00 92.12 92 PRO A C 1
ATOM 722 O O . PRO A 1 92 ? 7.464 -3.790 15.635 1.00 92.12 92 PRO A O 1
ATOM 725 N N . GLU A 1 93 ? 5.469 -4.004 16.647 1.00 91.12 93 GLU A N 1
ATOM 726 C CA . GLU A 1 93 ? 5.474 -5.472 16.720 1.00 91.12 93 GLU A CA 1
ATOM 727 C C . GLU A 1 93 ? 4.887 -6.131 15.462 1.00 91.12 93 GLU A C 1
ATOM 729 O O . GLU A 1 93 ? 5.124 -7.310 15.202 1.00 91.12 93 GLU A O 1
ATOM 734 N N . ASP A 1 94 ? 4.169 -5.365 14.639 1.00 90.31 94 ASP A N 1
ATOM 735 C CA . ASP A 1 94 ? 3.525 -5.882 13.440 1.00 90.31 94 ASP A CA 1
ATOM 736 C C . ASP A 1 94 ? 4.489 -5.890 12.248 1.00 90.31 94 ASP A C 1
ATOM 738 O O . ASP A 1 94 ? 5.492 -5.161 12.180 1.00 90.31 94 ASP A O 1
ATOM 742 N N . MET A 1 95 ? 4.132 -6.701 11.252 1.00 90.81 95 MET A N 1
ATOM 743 C CA . MET A 1 95 ? 4.816 -6.764 9.968 1.00 90.81 95 MET A CA 1
ATOM 744 C C . MET A 1 95 ? 3.898 -6.303 8.831 1.00 90.81 95 MET A C 1
ATOM 746 O O . MET A 1 95 ? 2.825 -6.868 8.585 1.00 90.81 95 MET A O 1
ATOM 750 N N . CYS A 1 96 ? 4.373 -5.318 8.072 1.00 92.81 96 CYS A N 1
ATOM 751 C CA . CYS A 1 96 ?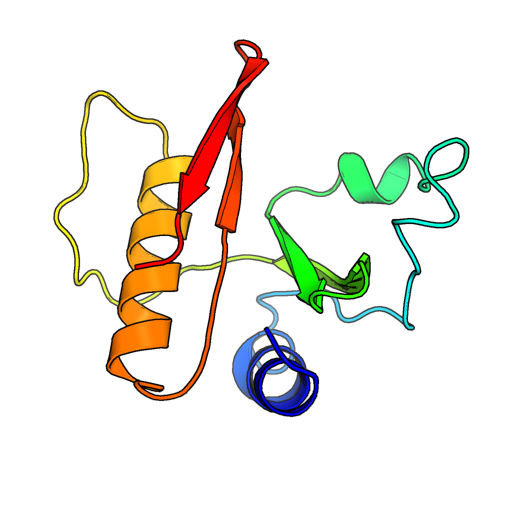 3.759 -4.844 6.839 1.00 92.81 96 CYS A CA 1
ATOM 752 C C . CYS A 1 96 ? 4.753 -4.997 5.688 1.00 92.81 96 CYS A C 1
ATOM 754 O O . CYS A 1 96 ? 5.894 -4.565 5.795 1.00 92.81 96 CYS A O 1
ATOM 756 N N . ILE A 1 97 ? 4.313 -5.591 4.579 1.00 94.50 97 ILE A N 1
ATOM 757 C CA . ILE A 1 97 ? 5.133 -5.745 3.375 1.00 94.50 97 ILE A CA 1
ATOM 758 C C . ILE A 1 97 ? 4.403 -5.089 2.210 1.00 94.50 97 ILE A C 1
ATOM 760 O O . ILE A 1 97 ? 3.213 -5.331 2.012 1.00 94.50 97 ILE A O 1
ATOM 764 N N . ALA A 1 98 ? 5.126 -4.302 1.417 1.00 94.94 98 ALA A N 1
ATOM 765 C CA . ALA A 1 98 ? 4.670 -3.836 0.117 1.00 94.94 98 ALA A CA 1
ATOM 766 C C . ALA A 1 98 ? 5.473 -4.509 -0.997 1.00 94.94 98 ALA A C 1
ATOM 768 O O . ALA A 1 98 ? 6.703 -4.463 -0.999 1.00 94.94 98 ALA A O 1
ATOM 769 N N . VAL A 1 99 ? 4.764 -5.086 -1.968 1.00 94.81 99 VAL A N 1
ATOM 770 C CA . VAL A 1 99 ? 5.333 -5.558 -3.234 1.00 94.81 99 VAL A CA 1
ATOM 771 C C . VAL A 1 99 ? 4.900 -4.591 -4.328 1.00 94.81 99 VAL A C 1
ATOM 773 O O . VAL A 1 99 ? 3.713 -4.323 -4.503 1.00 94.81 99 VAL A O 1
ATOM 776 N N . ILE A 1 100 ? 5.870 -4.037 -5.044 1.00 94.81 100 ILE A N 1
ATOM 777 C CA . ILE A 1 100 ? 5.672 -2.996 -6.049 1.00 94.81 100 ILE A CA 1
ATOM 778 C C . ILE A 1 100 ? 6.158 -3.537 -7.383 1.00 94.81 100 ILE A C 1
ATOM 780 O O . ILE A 1 100 ? 7.346 -3.808 -7.531 1.00 94.81 100 ILE A O 1
ATOM 784 N N . LEU A 1 101 ? 5.243 -3.647 -8.344 1.00 92.38 101 LEU A N 1
ATOM 785 C CA . LEU A 1 101 ? 5.567 -3.897 -9.742 1.00 92.38 101 LEU A CA 1
ATOM 786 C C . LEU A 1 101 ? 5.540 -2.569 -10.509 1.00 92.38 101 LEU A C 1
ATOM 788 O O . LEU A 1 101 ? 4.541 -1.836 -10.498 1.00 92.38 101 LEU A O 1
ATOM 792 N N . SER A 1 102 ? 6.661 -2.248 -11.136 1.00 91.19 102 SER A N 1
ATOM 793 C CA . SER A 1 102 ? 6.812 -1.116 -12.044 1.00 91.19 102 SER A CA 1
ATOM 794 C C . SER A 1 102 ? 6.387 -1.494 -13.465 1.00 91.19 102 SER A C 1
ATOM 796 O O . SER A 1 102 ? 6.356 -2.668 -13.830 1.00 91.19 102 SER A O 1
ATOM 798 N N . G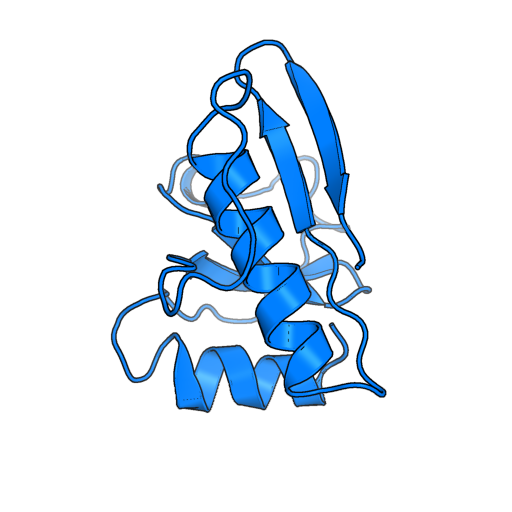LU A 1 103 ? 6.071 -0.489 -14.281 1.00 88.19 103 GLU A N 1
ATOM 799 C CA . GLU A 1 103 ? 5.681 -0.674 -15.690 1.00 88.19 103 GLU A CA 1
ATOM 800 C C . GLU A 1 103 ? 6.808 -1.268 -16.544 1.00 88.19 103 GLU A C 1
ATOM 802 O O . GLU A 1 103 ? 6.547 -1.994 -17.497 1.00 88.19 103 GLU A O 1
ATOM 807 N N . ASP A 1 104 ? 8.061 -1.012 -16.163 1.00 89.44 104 ASP A N 1
ATOM 808 C CA . ASP A 1 104 ? 9.263 -1.588 -16.775 1.00 89.44 104 ASP A CA 1
ATOM 809 C C . ASP A 1 104 ? 9.557 -3.030 -16.312 1.00 89.44 104 ASP A C 1
ATOM 811 O O . ASP A 1 104 ? 10.575 -3.611 -16.687 1.00 89.44 104 ASP A O 1
ATOM 815 N N . GLY A 1 105 ? 8.679 -3.617 -15.492 1.00 89.50 105 GLY A N 1
ATOM 816 C CA . GLY A 1 105 ? 8.827 -4.967 -14.954 1.00 89.50 105 GLY A CA 1
ATOM 817 C C . GLY A 1 105 ? 9.705 -5.061 -13.705 1.00 89.50 105 GLY A C 1
ATOM 818 O O . GLY A 1 105 ? 9.877 -6.159 -13.174 1.00 89.50 105 GLY A O 1
ATOM 819 N N . MET A 1 106 ? 10.243 -3.950 -13.189 1.00 93.00 106 MET A N 1
ATOM 820 C CA . MET A 1 106 ? 10.999 -3.970 -11.938 1.00 93.00 106 MET A CA 1
ATOM 821 C C . MET A 1 106 ? 10.094 -4.336 -10.756 1.00 93.00 106 MET A C 1
ATOM 823 O O . MET A 1 106 ? 9.027 -3.749 -10.570 1.00 93.00 106 MET A O 1
ATOM 827 N N . ILE A 1 107 ? 10.556 -5.271 -9.923 1.00 95.44 107 ILE A N 1
ATOM 828 C CA . ILE A 1 107 ? 9.890 -5.657 -8.677 1.00 95.44 107 ILE A CA 1
ATOM 829 C C . ILE A 1 107 ? 10.683 -5.108 -7.494 1.00 95.44 107 ILE A C 1
ATOM 831 O O . ILE A 1 107 ? 11.885 -5.343 -7.372 1.00 95.44 107 ILE A O 1
ATOM 835 N N . ASN A 1 108 ? 10.000 -4.414 -6.588 1.00 95.88 108 ASN 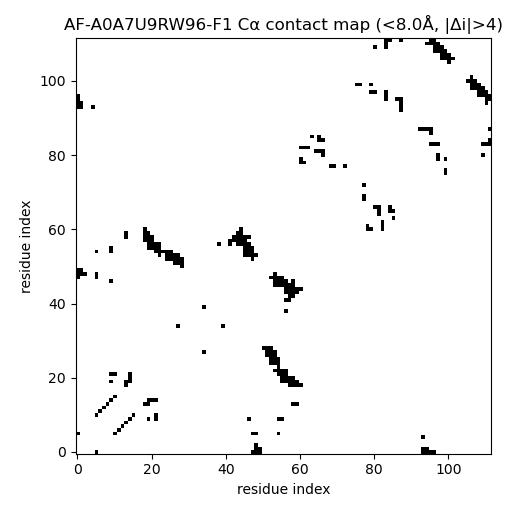A N 1
ATOM 836 C CA . ASN A 1 108 ? 10.556 -3.984 -5.311 1.00 95.88 108 ASN A CA 1
ATOM 837 C C . ASN A 1 108 ? 9.730 -4.538 -4.159 1.00 95.88 108 ASN A C 1
ATOM 839 O O . ASN A 1 108 ? 8.502 -4.535 -4.210 1.00 95.88 108 ASN A O 1
ATOM 843 N N . VAL A 1 109 ? 10.418 -4.964 -3.105 1.00 96.81 109 VAL A N 1
ATOM 844 C CA . VAL A 1 109 ? 9.806 -5.429 -1.860 1.00 96.81 109 VAL A CA 1
ATOM 845 C C . VAL A 1 109 ? 10.287 -4.518 -0.736 1.00 96.81 109 VAL A C 1
ATOM 847 O O . VAL A 1 109 ? 11.481 -4.240 -0.647 1.00 96.81 109 VAL A O 1
ATOM 850 N N . ILE A 1 110 ? 9.361 -4.018 0.081 1.00 95.19 110 ILE A N 1
ATOM 851 C CA . ILE A 1 110 ? 9.626 -3.112 1.210 1.00 95.19 110 ILE A CA 1
ATOM 852 C C . ILE A 1 110 ? 8.979 -3.709 2.460 1.00 95.19 110 ILE A C 1
ATOM 854 O O . ILE A 1 110 ? 7.810 -4.086 2.397 1.00 95.19 110 ILE A O 1
ATOM 858 N N . TRP A 1 111 ? 9.716 -3.791 3.570 1.00 89.94 111 TRP A N 1
ATOM 859 C CA . TRP A 1 111 ? 9.267 -4.396 4.837 1.00 89.94 111 TRP A CA 1
ATOM 860 C C . TRP A 1 111 ? 9.796 -3.663 6.086 1.00 89.94 111 TRP A C 1
ATOM 862 O O . TRP A 1 111 ? 9.938 -4.293 7.132 1.00 89.94 111 TRP A O 1
ATOM 872 N N . ASP A 1 112 ? 10.128 -2.372 5.924 1.00 73.81 112 ASP A N 1
ATOM 873 C CA . ASP A 1 112 ? 10.688 -1.461 6.949 1.00 73.81 112 ASP A CA 1
ATOM 874 C C . ASP A 1 112 ? 10.076 -1.650 8.351 1.00 73.81 112 ASP A C 1
ATOM 876 O O . ASP A 1 112 ? 8.830 -1.765 8.446 1.00 73.81 112 ASP A O 1
#

Sequence (112 aa):
MDHQGIIEEVDKRLSKYKRAFKVEKISLARKVDDIPKGIITIDGALFSDFDGNCYAVGVIVDGKIIVKGDSGRGARYNSLKNYVTLYKNNHPEDMCIAVILSEDGMINVIWD